Protein AF-A0A0C1DDT6-F1 (afdb_monomer_lite)

Sequence (62 aa):
MDAITTVEQYRKVLLRINMLMNKGSQRISCEEMSEIRILRAQASEYERVRYDFSLVAATDEN

Foldseek 3Di:
DDADDDPVSLVVLVVLLVCQVPPPPDDRDPVSVVSNVVSVVRNVVNVVVVVVVVVVVVVVPD

Radius of gyration: 15.15 Å; chains: 1; bounding box: 30×18×48 Å

pLDDT: mean 83.37, std 15.2, range [42.84, 95.88]

Organism: NCBI:txid1069985

Structure (mmCIF, N/CA/C/O backbone):
data_AF-A0A0C1DDT6-F1
#
_entry.id   AF-A0A0C1DDT6-F1
#
loop_
_atom_site.group_PDB
_atom_site.id
_atom_site.type_symbol
_atom_site.label_atom_id
_atom_site.label_alt_id
_atom_site.label_comp_id
_atom_site.label_asym_id
_atom_site.label_entity_id
_atom_site.label_seq_id
_atom_site.pdbx_PDB_ins_code
_atom_site.Cartn_x
_atom_site.Cartn_y
_atom_site.Cartn_z
_atom_site.occupancy
_atom_site.B_iso_or_equiv
_atom_site.auth_seq_id
_atom_site.auth_comp_id
_atom_site.auth_asym_id
_atom_site.auth_atom_id
_atom_site.pdbx_PDB_model_num
ATOM 1 N N . MET A 1 1 ? 11.804 1.673 5.248 1.00 55.16 1 MET A N 1
ATOM 2 C CA . MET A 1 1 ? 10.529 1.279 4.614 1.00 55.16 1 MET A CA 1
ATOM 3 C C . MET A 1 1 ? 10.878 0.782 3.236 1.00 55.16 1 MET A C 1
ATOM 5 O O . MET A 1 1 ? 11.440 1.555 2.470 1.00 55.16 1 MET A O 1
ATOM 9 N N . ASP A 1 2 ? 10.633 -0.495 2.972 1.00 72.12 2 ASP A N 1
ATOM 10 C CA . ASP A 1 2 ? 11.135 -1.154 1.767 1.00 72.12 2 ASP A CA 1
ATOM 11 C C . ASP A 1 2 ? 10.263 -0.817 0.556 1.00 72.12 2 ASP A C 1
ATOM 13 O O . ASP A 1 2 ? 9.035 -0.736 0.655 1.00 72.12 2 ASP A O 1
ATOM 17 N N . ALA A 1 3 ? 10.909 -0.572 -0.582 1.00 80.69 3 ALA A N 1
ATOM 18 C CA . ALA A 1 3 ? 10.225 -0.333 -1.843 1.00 80.69 3 ALA A CA 1
ATOM 19 C C . ALA A 1 3 ? 9.555 -1.624 -2.339 1.00 80.69 3 ALA A C 1
ATOM 21 O O . ALA A 1 3 ? 10.105 -2.718 -2.200 1.00 80.69 3 ALA A O 1
ATOM 22 N N . ILE A 1 4 ? 8.376 -1.492 -2.948 1.00 89.19 4 ILE A N 1
ATOM 23 C CA . ILE A 1 4 ? 7.725 -2.599 -3.652 1.00 89.19 4 ILE A CA 1
ATOM 24 C C . ILE A 1 4 ? 8.501 -2.829 -4.949 1.00 89.19 4 ILE A C 1
ATOM 26 O O . ILE A 1 4 ? 8.594 -1.929 -5.779 1.00 89.19 4 ILE A O 1
ATOM 30 N N . THR A 1 5 ? 9.040 -4.028 -5.140 1.00 87.88 5 THR A N 1
ATOM 31 C CA . THR A 1 5 ? 9.806 -4.388 -6.345 1.00 87.88 5 THR A CA 1
ATOM 32 C C . THR A 1 5 ? 9.137 -5.492 -7.156 1.00 87.88 5 THR A C 1
ATOM 34 O O . THR A 1 5 ? 9.461 -5.677 -8.328 1.00 87.88 5 THR A O 1
ATOM 37 N N . THR A 1 6 ? 8.164 -6.207 -6.580 1.00 90.69 6 THR A N 1
ATOM 38 C CA . THR A 1 6 ? 7.487 -7.327 -7.248 1.00 90.69 6 THR A CA 1
ATOM 39 C C . THR A 1 6 ? 5.971 -7.162 -7.318 1.00 90.69 6 THR A C 1
ATOM 41 O O . THR A 1 6 ? 5.337 -6.517 -6.481 1.00 90.69 6 THR A O 1
ATOM 44 N N . VAL A 1 7 ? 5.362 -7.827 -8.308 1.00 90.38 7 VAL A N 1
ATOM 45 C CA . VAL A 1 7 ? 3.897 -7.878 -8.467 1.00 90.38 7 VAL A CA 1
ATOM 46 C C . VAL A 1 7 ? 3.223 -8.496 -7.239 1.00 90.38 7 VAL A C 1
ATOM 48 O O . VAL A 1 7 ? 2.127 -8.095 -6.858 1.00 90.38 7 VAL A O 1
ATOM 51 N N . GLU A 1 8 ? 3.866 -9.482 -6.612 1.00 93.44 8 GLU A N 1
ATOM 52 C CA . GLU A 1 8 ? 3.333 -10.151 -5.425 1.00 93.44 8 GLU A CA 1
ATOM 53 C C . GLU A 1 8 ? 3.276 -9.203 -4.221 1.00 93.44 8 GLU A C 1
ATOM 55 O O . GLU A 1 8 ? 2.253 -9.136 -3.539 1.00 93.44 8 GLU A O 1
ATOM 60 N N . GLN A 1 9 ? 4.339 -8.429 -3.988 1.00 92.62 9 GLN A N 1
ATOM 61 C CA . GLN A 1 9 ? 4.366 -7.407 -2.940 1.00 92.62 9 GLN A CA 1
ATOM 62 C C . GLN A 1 9 ? 3.299 -6.336 -3.184 1.00 92.62 9 GLN A C 1
ATOM 64 O O . GLN A 1 9 ? 2.554 -5.996 -2.267 1.00 92.62 9 GLN A O 1
ATOM 69 N N . TYR A 1 10 ? 3.161 -5.877 -4.429 1.00 94.06 10 TYR A N 1
ATOM 70 C CA . TYR A 1 10 ? 2.117 -4.931 -4.817 1.00 94.06 10 TYR A CA 1
ATOM 71 C C . TYR A 1 10 ? 0.709 -5.470 -4.513 1.00 94.06 10 TYR A C 1
ATOM 73 O O . TYR A 1 10 ? -0.096 -4.793 -3.872 1.00 94.06 10 TYR A O 1
ATOM 81 N N . ARG A 1 11 ? 0.422 -6.732 -4.867 1.00 94.81 11 ARG A N 1
ATOM 82 C CA . ARG A 1 11 ? -0.862 -7.384 -4.545 1.00 94.81 11 ARG A CA 1
ATOM 83 C C . ARG A 1 11 ? -1.110 -7.480 -3.038 1.00 94.81 11 ARG A C 1
ATOM 85 O O . ARG A 1 11 ? -2.235 -7.242 -2.601 1.00 94.81 11 ARG A O 1
ATOM 92 N N . LYS A 1 12 ? -0.083 -7.796 -2.240 1.00 95.88 12 LYS A N 1
ATOM 93 C CA . LYS A 1 12 ? -0.182 -7.831 -0.768 1.00 95.88 12 LYS A CA 1
ATOM 94 C C . LYS A 1 12 ? -0.524 -6.453 -0.197 1.00 95.88 12 LYS A C 1
ATOM 96 O O . LYS A 1 12 ? -1.389 -6.357 0.671 1.00 95.88 12 LYS A O 1
ATOM 101 N N . VAL A 1 13 ? 0.098 -5.397 -0.718 1.00 95.06 13 VAL A N 1
ATOM 102 C CA . VAL A 1 13 ? -0.181 -4.008 -0.323 1.00 95.06 13 VAL A CA 1
ATOM 103 C C . VAL A 1 13 ? -1.622 -3.615 -0.653 1.00 95.06 13 VAL 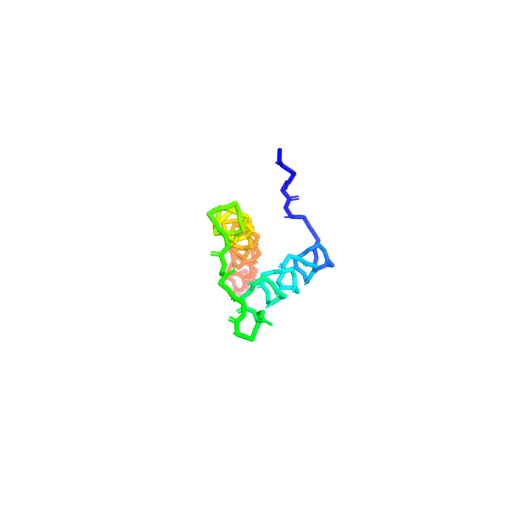A C 1
ATOM 105 O O . VAL A 1 13 ? -2.332 -3.125 0.225 1.00 95.06 13 VAL A O 1
ATOM 108 N N . LEU A 1 14 ? -2.099 -3.907 -1.867 1.00 95.31 14 LEU A N 1
ATOM 109 C CA . LEU A 1 14 ? -3.493 -3.647 -2.248 1.00 95.31 14 LEU A CA 1
ATOM 110 C C . LEU A 1 14 ? -4.493 -4.401 -1.363 1.00 95.31 14 LEU A C 1
ATOM 112 O O . LEU A 1 14 ? -5.492 -3.825 -0.927 1.00 95.31 14 LEU A O 1
ATOM 116 N N . LEU A 1 15 ? -4.216 -5.673 -1.062 1.00 95.75 15 LEU A N 1
ATOM 117 C CA . LEU A 1 15 ? -5.055 -6.475 -0.174 1.00 95.75 15 LEU A CA 1
ATOM 118 C C . LEU A 1 15 ? -5.108 -5.872 1.235 1.00 95.75 15 LEU A C 1
ATOM 120 O O . LEU A 1 15 ? -6.184 -5.784 1.823 1.00 95.75 15 LEU A O 1
ATOM 124 N N . ARG A 1 16 ? -3.969 -5.411 1.762 1.00 95.19 16 ARG A N 1
ATOM 125 C CA . ARG A 1 16 ? -3.897 -4.779 3.083 1.00 95.19 16 ARG A CA 1
ATOM 126 C C . ARG A 1 16 ? -4.688 -3.474 3.135 1.00 95.19 16 ARG A C 1
ATOM 128 O O . ARG A 1 16 ? -5.465 -3.288 4.068 1.00 95.19 16 ARG A O 1
ATOM 135 N N . ILE A 1 17 ? -4.556 -2.612 2.123 1.00 94.44 17 ILE A N 1
ATOM 136 C CA . ILE A 1 17 ? -5.3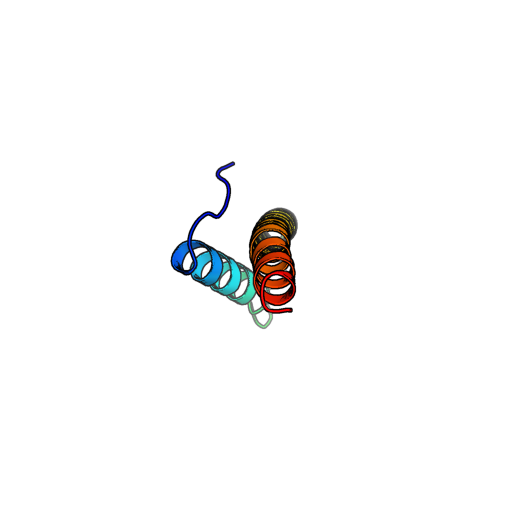67 -1.388 2.004 1.00 94.44 17 ILE A CA 1
ATOM 137 C C . ILE A 1 17 ? -6.856 -1.743 2.000 1.00 94.44 17 ILE A C 1
ATOM 139 O O . ILE A 1 17 ? -7.637 -1.123 2.718 1.00 94.44 17 ILE A O 1
ATOM 143 N N . ASN A 1 18 ? -7.248 -2.751 1.219 1.00 94.06 18 ASN A N 1
ATOM 144 C CA . ASN A 1 18 ? -8.634 -3.201 1.134 1.00 94.06 18 ASN A CA 1
ATOM 145 C C . ASN A 1 18 ? -9.153 -3.665 2.506 1.00 94.06 18 ASN A C 1
ATOM 147 O O . ASN A 1 18 ? -10.195 -3.190 2.945 1.00 94.06 18 ASN A O 1
ATOM 151 N N . MET A 1 19 ? -8.391 -4.490 3.229 1.00 92.81 19 MET A N 1
ATOM 152 C CA . MET A 1 19 ? -8.750 -4.940 4.581 1.00 92.81 19 MET A CA 1
ATOM 153 C C . MET A 1 19 ? -8.907 -3.782 5.576 1.00 92.81 19 MET A C 1
ATOM 155 O O . MET A 1 19 ? -9.844 -3.786 6.371 1.00 92.81 19 MET A O 1
ATOM 159 N N . LEU A 1 20 ? -8.015 -2.787 5.531 1.00 91.69 20 LEU A N 1
ATOM 160 C CA . LEU A 1 20 ? -8.069 -1.621 6.422 1.00 91.69 20 LEU A CA 1
ATOM 161 C C . LEU A 1 20 ? -9.251 -0.694 6.109 1.00 91.69 20 LEU A C 1
ATOM 163 O O . LEU A 1 20 ? -9.817 -0.086 7.014 1.00 91.69 20 LEU A O 1
ATOM 167 N N . MET A 1 21 ? -9.637 -0.592 4.837 1.00 89.50 21 MET A N 1
ATOM 168 C CA . MET A 1 21 ? -10.769 0.226 4.396 1.00 89.50 21 MET A CA 1
ATOM 169 C C . MET A 1 21 ? -12.117 -0.485 4.594 1.00 89.50 21 MET A C 1
ATOM 171 O O . MET A 1 21 ? -13.113 0.169 4.891 1.00 89.50 21 MET A O 1
ATOM 175 N N . ASN A 1 22 ? -12.158 -1.815 4.468 1.00 89.25 22 ASN A N 1
ATOM 176 C CA . ASN A 1 22 ? -13.377 -2.626 4.541 1.00 89.25 22 ASN A CA 1
ATOM 177 C C . ASN A 1 22 ? -13.611 -3.231 5.930 1.00 89.25 22 ASN A C 1
ATOM 179 O O . ASN A 1 22 ? -13.935 -4.409 6.073 1.00 89.25 22 ASN A O 1
ATOM 183 N N . LYS A 1 23 ? -13.511 -2.407 6.975 1.00 82.94 23 LYS A N 1
ATOM 184 C CA . LYS A 1 23 ? -13.788 -2.827 8.360 1.00 82.94 23 LYS A CA 1
ATOM 185 C C . LYS A 1 23 ? -15.277 -2.813 8.745 1.00 82.94 23 LYS A C 1
ATOM 187 O O . LYS A 1 23 ? -15.623 -2.938 9.922 1.00 82.94 23 LYS A O 1
ATOM 192 N N . GLY A 1 24 ? -16.175 -2.655 7.772 1.00 79.44 24 GLY A N 1
ATOM 193 C CA . GLY A 1 24 ? -17.619 -2.607 8.001 1.00 79.44 24 GLY A CA 1
ATOM 194 C C . GLY A 1 24 ? -18.022 -1.417 8.876 1.00 79.44 24 GLY A C 1
ATOM 195 O O . GLY A 1 24 ? -17.860 -0.269 8.476 1.00 79.44 24 GLY A O 1
ATOM 196 N N . SER A 1 25 ? -18.558 -1.691 10.068 1.00 74.62 25 SER A N 1
ATOM 197 C CA . SER A 1 25 ? -19.023 -0.680 11.030 1.00 74.62 25 SER A CA 1
ATOM 198 C C . SER A 1 25 ? -17.935 -0.152 11.974 1.00 74.62 25 SER A C 1
ATOM 200 O O . SER A 1 25 ? -18.191 0.781 12.741 1.00 74.62 25 SER A O 1
ATOM 202 N N . GLN A 1 26 ? -16.726 -0.723 11.950 1.00 83.88 26 GLN A N 1
ATOM 203 C CA . GLN A 1 26 ? -15.624 -0.239 12.781 1.00 83.88 26 GLN A CA 1
ATOM 204 C C . GLN A 1 26 ? -15.012 1.031 12.187 1.00 83.88 26 GLN A C 1
ATOM 206 O O . GLN A 1 26 ? -14.780 1.134 10.984 1.00 83.88 26 GLN A O 1
ATOM 211 N N . ARG A 1 27 ? -14.706 2.001 13.054 1.00 87.12 27 ARG A N 1
ATOM 212 C CA . ARG A 1 27 ? -13.983 3.212 12.656 1.00 87.12 27 ARG A CA 1
ATOM 213 C C . ARG A 1 27 ? -12.528 2.872 12.332 1.00 87.12 27 ARG A C 1
ATOM 215 O O . ARG A 1 27 ? -11.904 2.090 13.044 1.00 87.12 27 ARG A O 1
ATOM 222 N N . ILE A 1 28 ? -11.997 3.509 11.293 1.00 89.00 28 ILE A N 1
ATOM 223 C CA . ILE A 1 28 ? -10.569 3.476 10.966 1.00 89.00 28 ILE A CA 1
ATOM 224 C C . ILE A 1 28 ? -9.832 4.319 12.009 1.00 89.00 28 ILE A C 1
ATOM 226 O O . ILE A 1 28 ? -10.190 5.482 12.225 1.00 89.00 28 ILE A O 1
ATOM 230 N N . SER A 1 29 ? -8.832 3.742 12.674 1.00 92.50 29 SER A N 1
ATOM 231 C CA . SER A 1 29 ? -8.021 4.483 13.644 1.00 92.50 29 SER A CA 1
ATOM 232 C C . SER A 1 29 ? -7.069 5.467 12.947 1.00 92.50 29 SER A C 1
ATOM 234 O O . SER A 1 29 ? -6.794 5.364 11.750 1.00 92.50 29 SER A O 1
ATOM 236 N N . CYS A 1 30 ? -6.521 6.433 13.688 1.00 92.19 30 CYS A N 1
ATOM 237 C CA . CYS A 1 30 ? -5.509 7.346 13.144 1.00 92.19 30 CYS A CA 1
ATOM 238 C C . CYS A 1 30 ? -4.254 6.601 12.653 1.00 92.19 30 CYS A C 1
ATOM 240 O O . CYS A 1 30 ? -3.659 6.991 11.650 1.00 92.19 30 CYS A O 1
ATOM 242 N N . GLU A 1 31 ? -3.877 5.520 13.335 1.00 94.00 31 GLU A N 1
ATOM 243 C CA . GLU A 1 31 ? -2.744 4.665 12.965 1.00 94.00 31 GLU A CA 1
ATOM 244 C C . GLU A 1 31 ? -3.019 3.932 11.653 1.00 94.00 31 GLU A C 1
ATOM 246 O O . GLU A 1 31 ? -2.192 3.952 10.746 1.00 94.00 31 GLU A O 1
ATOM 251 N N . GLU A 1 32 ? -4.220 3.377 11.503 1.00 93.50 32 GLU A N 1
ATOM 252 C CA . GLU A 1 32 ? -4.647 2.693 10.281 1.00 93.50 32 GLU A CA 1
ATOM 253 C C . GLU A 1 32 ? -4.748 3.659 9.105 1.00 93.50 32 GLU A C 1
ATOM 255 O O . GLU A 1 32 ? -4.357 3.331 7.989 1.00 93.50 32 GLU A O 1
ATOM 260 N N . MET A 1 33 ? -5.206 4.887 9.354 1.00 94.06 33 MET A N 1
ATOM 261 C CA . MET A 1 33 ? -5.210 5.943 8.347 1.00 94.06 33 MET A CA 1
ATOM 262 C C . MET A 1 33 ? -3.787 6.307 7.903 1.00 94.06 33 MET A C 1
ATOM 264 O O . MET A 1 33 ? -3.550 6.534 6.715 1.00 94.06 33 MET A O 1
ATOM 268 N N . SER A 1 34 ? -2.837 6.358 8.840 1.00 95.56 34 SER A N 1
ATOM 269 C CA . SER A 1 34 ? -1.418 6.564 8.531 1.00 95.56 34 SER A CA 1
ATOM 270 C C . SER A 1 34 ? -0.863 5.406 7.695 1.00 95.56 34 SER A C 1
ATOM 272 O O . SER A 1 34 ? -0.258 5.638 6.647 1.00 95.56 34 SER A O 1
ATOM 274 N N . GLU A 1 35 ? -1.160 4.163 8.088 1.00 94.75 35 GLU A N 1
ATOM 275 C CA . GLU A 1 35 ? -0.775 2.951 7.357 1.00 94.75 35 GLU A CA 1
ATOM 276 C C . GLU A 1 35 ? -1.330 2.970 5.924 1.00 94.75 35 GLU A C 1
ATOM 278 O O . GLU A 1 35 ? -0.576 2.800 4.968 1.00 94.75 35 GLU A O 1
ATOM 283 N N . ILE A 1 36 ? -2.61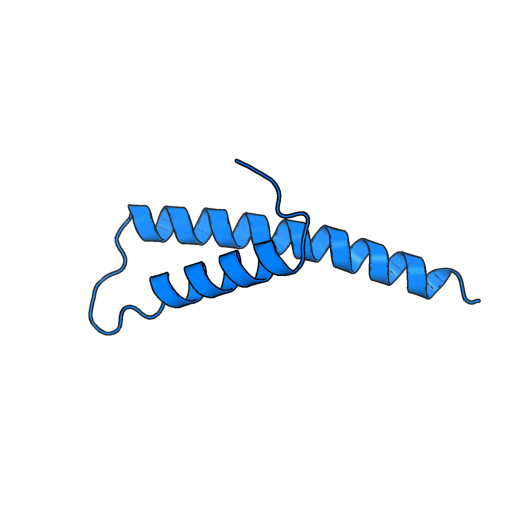8 3.279 5.744 1.00 94.19 36 ILE A N 1
ATOM 284 C CA . ILE A 1 36 ? -3.249 3.396 4.420 1.00 94.19 36 ILE A CA 1
ATOM 285 C C . ILE A 1 36 ? -2.523 4.427 3.547 1.00 94.19 36 ILE A C 1
ATOM 287 O O . ILE A 1 36 ? -2.304 4.172 2.362 1.00 94.19 36 ILE A O 1
ATOM 291 N N . ARG A 1 37 ? -2.145 5.589 4.098 1.00 95.31 37 ARG A N 1
ATOM 292 C CA . ARG A 1 37 ? -1.429 6.632 3.339 1.00 95.31 37 ARG A CA 1
ATOM 293 C C . ARG A 1 37 ? -0.063 6.147 2.867 1.00 95.31 37 ARG A C 1
ATOM 295 O O . ARG A 1 37 ? 0.272 6.347 1.702 1.00 95.31 37 ARG A O 1
ATOM 302 N N . ILE A 1 38 ? 0.689 5.487 3.745 1.00 95.44 38 ILE A N 1
ATOM 303 C CA . ILE A 1 38 ? 2.002 4.919 3.419 1.00 95.44 38 ILE A CA 1
ATOM 304 C C . ILE A 1 38 ? 1.862 3.853 2.329 1.00 95.44 38 ILE A C 1
ATOM 306 O O . ILE A 1 38 ? 2.545 3.918 1.308 1.00 95.44 38 ILE A O 1
ATOM 310 N N . LEU A 1 39 ? 0.934 2.911 2.511 1.00 95.25 39 LEU A N 1
ATOM 311 C CA . LEU A 1 39 ? 0.698 1.818 1.568 1.00 95.25 39 LEU A CA 1
ATOM 312 C C . LEU A 1 39 ? 0.268 2.338 0.189 1.00 95.25 39 LEU A C 1
ATOM 314 O O . LEU A 1 39 ? 0.735 1.835 -0.832 1.00 95.25 39 LEU A O 1
ATOM 318 N N . ARG A 1 40 ? -0.581 3.374 0.142 1.00 94.38 40 ARG A N 1
ATOM 319 C CA . ARG A 1 40 ? -0.964 4.036 -1.116 1.00 94.38 40 ARG A CA 1
ATOM 320 C C . ARG A 1 40 ? 0.229 4.693 -1.800 1.00 94.38 40 ARG A C 1
ATOM 322 O O . ARG A 1 40 ? 0.389 4.510 -2.999 1.00 94.38 40 ARG A O 1
ATOM 329 N N . ALA A 1 41 ? 1.077 5.402 -1.056 1.00 93.94 41 ALA A N 1
ATOM 330 C CA . ALA A 1 41 ? 2.275 6.021 -1.621 1.00 93.94 41 ALA A CA 1
ATOM 331 C C . ALA A 1 41 ? 3.231 4.972 -2.219 1.00 93.94 41 ALA A C 1
ATOM 333 O O . ALA A 1 41 ? 3.723 5.152 -3.330 1.00 93.94 41 ALA A O 1
ATOM 334 N N . GLN A 1 42 ? 3.438 3.846 -1.529 1.00 92.88 42 GLN A N 1
ATOM 335 C CA . GLN A 1 42 ? 4.259 2.742 -2.036 1.00 92.88 42 GLN A CA 1
ATOM 336 C C . GLN A 1 42 ? 3.665 2.100 -3.299 1.00 92.88 42 GLN A C 1
ATOM 338 O O . GLN A 1 42 ? 4.399 1.804 -4.240 1.00 92.88 42 GLN A O 1
ATOM 343 N N . ALA A 1 43 ? 2.345 1.891 -3.330 1.00 93.19 43 ALA A N 1
ATOM 344 C CA . ALA A 1 43 ? 1.649 1.350 -4.495 1.00 93.19 43 ALA A CA 1
ATOM 345 C C . ALA A 1 43 ? 1.759 2.284 -5.710 1.00 93.19 43 ALA A C 1
ATOM 347 O O . ALA A 1 43 ? 2.097 1.818 -6.796 1.00 93.19 43 ALA A O 1
ATOM 348 N N . SER A 1 44 ? 1.553 3.589 -5.516 1.00 91.88 44 SER A N 1
ATOM 349 C CA . SER A 1 44 ? 1.687 4.585 -6.583 1.00 91.88 44 SER A CA 1
ATOM 350 C C . SER A 1 44 ? 3.115 4.692 -7.113 1.00 91.88 44 SER A C 1
ATOM 352 O O . SER A 1 44 ? 3.300 4.834 -8.317 1.00 91.88 44 SER A O 1
ATOM 354 N N . GLU A 1 45 ? 4.131 4.579 -6.256 1.00 91.81 45 GLU A N 1
ATOM 355 C CA . GLU A 1 45 ? 5.523 4.583 -6.718 1.00 91.81 45 GLU A CA 1
ATOM 356 C C . GLU A 1 45 ? 5.847 3.338 -7.557 1.00 91.81 45 GLU A C 1
ATOM 358 O O . GLU A 1 45 ? 6.473 3.444 -8.611 1.00 91.81 45 GLU A O 1
ATOM 363 N N . TYR A 1 46 ? 5.359 2.162 -7.149 1.00 90.81 46 TYR A N 1
ATOM 364 C CA . TYR A 1 46 ? 5.492 0.940 -7.947 1.00 90.81 46 TYR A CA 1
ATOM 365 C C . TYR A 1 46 ? 4.790 1.049 -9.307 1.00 90.81 46 TYR A C 1
ATOM 367 O O . TYR A 1 46 ? 5.352 0.649 -10.328 1.00 90.81 46 TYR A O 1
ATOM 375 N N . GLU A 1 47 ? 3.571 1.591 -9.325 1.00 90.00 47 GLU A N 1
ATOM 376 C CA . GLU A 1 47 ? 2.818 1.852 -10.553 1.00 90.00 47 GLU A CA 1
ATOM 377 C C . GLU A 1 47 ? 3.580 2.804 -11.465 1.00 90.00 47 GLU A C 1
ATOM 379 O O . GLU A 1 47 ? 3.779 2.475 -12.629 1.00 90.00 47 GLU A O 1
ATOM 384 N N . ARG A 1 48 ? 4.062 3.936 -10.942 1.00 88.25 48 ARG A N 1
ATOM 385 C CA . ARG A 1 48 ? 4.829 4.924 -11.706 1.00 88.25 48 ARG A CA 1
ATOM 386 C C . ARG A 1 48 ? 6.034 4.285 -12.383 1.00 88.25 48 ARG A C 1
ATOM 388 O O . ARG A 1 48 ? 6.154 4.364 -13.597 1.00 88.25 48 ARG A O 1
ATOM 395 N N . VAL A 1 49 ? 6.869 3.579 -11.620 1.00 83.00 49 VAL A N 1
ATOM 396 C CA . VAL A 1 49 ? 8.051 2.893 -12.159 1.00 83.00 49 VAL A CA 1
ATOM 397 C C . VAL A 1 49 ? 7.646 1.890 -13.241 1.00 83.00 49 VAL A C 1
ATOM 399 O O . VAL A 1 49 ? 8.217 1.882 -14.327 1.00 83.00 49 VAL A O 1
ATOM 402 N N . ARG A 1 50 ? 6.632 1.059 -12.987 1.00 79.62 50 ARG A N 1
ATOM 403 C CA . ARG A 1 50 ? 6.197 0.028 -13.937 1.00 79.62 50 ARG A CA 1
ATOM 404 C C . ARG A 1 50 ? 5.562 0.603 -15.206 1.00 79.62 50 ARG A C 1
ATOM 406 O O . ARG A 1 50 ? 5.794 0.058 -16.284 1.00 79.62 50 ARG A O 1
ATOM 413 N N . TYR A 1 51 ? 4.760 1.658 -15.084 1.00 71.69 51 TYR A N 1
ATOM 414 C CA . TYR A 1 51 ? 4.114 2.304 -16.221 1.00 71.69 51 TYR A CA 1
ATOM 415 C C . TYR A 1 51 ? 5.097 3.155 -17.032 1.00 71.69 51 TYR A C 1
ATOM 417 O O . TYR A 1 51 ? 5.022 3.120 -18.260 1.00 71.69 51 TYR A O 1
ATOM 425 N N . ASP A 1 52 ? 6.072 3.803 -16.387 1.00 68.56 52 ASP A N 1
ATOM 426 C CA . ASP A 1 52 ? 7.190 4.468 -17.070 1.00 68.56 52 ASP A CA 1
ATOM 427 C C . ASP A 1 52 ? 7.951 3.460 -17.954 1.00 68.56 52 ASP A C 1
ATOM 429 O O . ASP A 1 52 ? 8.190 3.724 -19.132 1.00 68.56 52 ASP A O 1
ATOM 433 N N . PHE A 1 53 ? 8.237 2.250 -17.450 1.00 57.78 53 PHE A N 1
ATOM 434 C CA . PHE A 1 53 ? 8.847 1.187 -18.263 1.00 57.78 53 PHE A CA 1
ATOM 435 C C . PHE A 1 53 ? 7.949 0.699 -19.410 1.00 57.78 53 PHE A C 1
ATOM 437 O O . PHE A 1 53 ? 8.458 0.402 -20.490 1.00 57.78 53 PHE A O 1
ATOM 444 N N . SER A 1 54 ? 6.628 0.618 -19.214 1.00 58.59 54 SER A N 1
ATOM 445 C CA . SER A 1 54 ? 5.711 0.240 -20.302 1.00 58.59 54 SER A CA 1
ATOM 446 C C . SER A 1 54 ? 5.593 1.310 -21.389 1.00 58.59 54 SER A C 1
ATOM 448 O O . SER A 1 54 ? 5.376 0.966 -22.547 1.00 58.59 54 SER A O 1
ATOM 450 N N . LEU A 1 55 ? 5.766 2.589 -21.036 1.00 53.28 55 LEU A N 1
ATOM 451 C CA . LEU A 1 55 ? 5.731 3.689 -21.995 1.00 53.28 55 LEU A CA 1
ATOM 452 C C . LEU A 1 55 ? 6.992 3.695 -22.869 1.00 53.28 55 LEU A C 1
ATOM 454 O O . LEU A 1 55 ? 6.883 3.849 -24.079 1.00 53.28 55 LEU A O 1
ATOM 458 N N . VAL A 1 56 ? 8.164 3.458 -22.266 1.00 53.88 56 VAL A N 1
ATOM 459 C CA . VAL A 1 56 ? 9.445 3.365 -22.989 1.00 53.88 5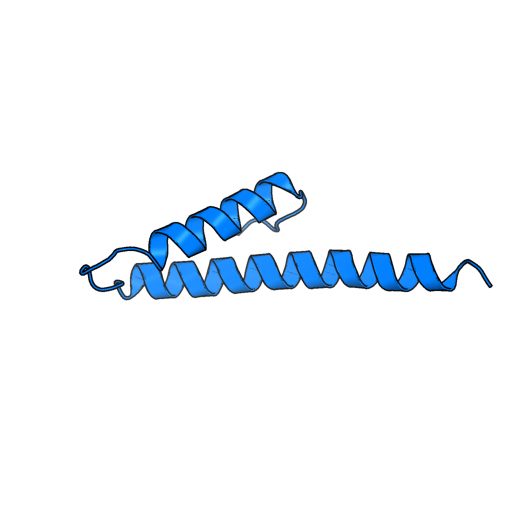6 VAL A CA 1
ATOM 460 C C . VAL A 1 56 ? 9.478 2.142 -23.913 1.00 53.88 56 VAL A C 1
ATOM 462 O O . VAL A 1 56 ? 9.870 2.264 -25.070 1.00 53.88 56 VAL A O 1
ATOM 465 N N . ALA A 1 57 ? 8.990 0.982 -23.458 1.00 54.88 57 ALA A N 1
ATOM 466 C CA . ALA A 1 57 ? 8.943 -0.228 -24.286 1.00 54.88 57 ALA A CA 1
ATOM 467 C C . ALA A 1 5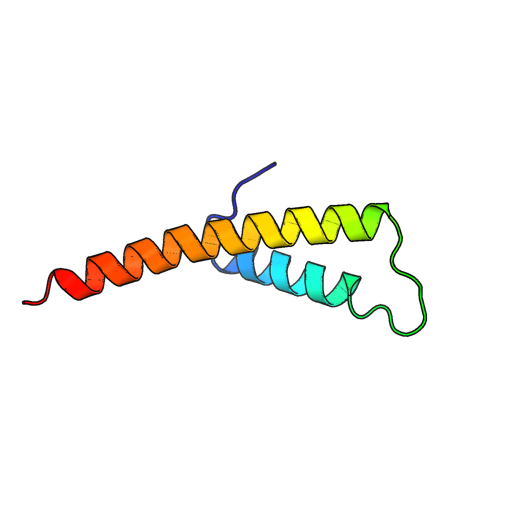7 ? 8.001 -0.107 -25.502 1.00 54.88 57 ALA A C 1
ATOM 469 O O . ALA A 1 57 ? 8.228 -0.762 -26.512 1.00 54.88 57 ALA A O 1
ATOM 470 N N . ALA A 1 58 ? 6.961 0.731 -25.425 1.00 55.06 58 ALA A N 1
ATOM 471 C CA . ALA A 1 58 ? 6.029 0.963 -26.531 1.00 55.06 58 ALA A CA 1
ATOM 472 C C . ALA A 1 58 ? 6.553 1.965 -27.580 1.00 55.06 58 ALA A C 1
ATOM 474 O O . ALA A 1 58 ? 5.978 2.069 -28.661 1.00 55.06 58 ALA A O 1
ATOM 475 N N . THR A 1 59 ? 7.619 2.713 -27.277 1.00 54.06 59 THR A N 1
ATOM 476 C CA . THR A 1 59 ? 8.214 3.706 -28.191 1.00 54.06 59 THR A CA 1
ATOM 477 C C . THR A 1 59 ? 9.413 3.197 -28.991 1.00 54.06 59 THR A C 1
ATOM 479 O O . THR A 1 59 ? 9.832 3.887 -29.913 1.00 54.06 59 THR A O 1
ATOM 482 N N . ASP A 1 60 ? 9.936 2.005 -28.688 1.00 52.25 60 ASP A N 1
ATOM 483 C CA . ASP A 1 60 ? 11.061 1.386 -29.416 1.00 52.25 60 ASP A CA 1
ATOM 484 C C . ASP A 1 60 ? 10.620 0.506 -30.616 1.00 52.25 60 ASP A C 1
ATOM 486 O O . ASP A 1 60 ? 11.456 -0.119 -31.264 1.00 52.25 60 ASP A O 1
ATOM 490 N N . GLU A 1 61 ? 9.322 0.459 -30.953 1.00 52.28 61 GLU A N 1
ATOM 491 C CA . GLU A 1 61 ? 8.777 -0.308 -32.096 1.00 52.28 61 GLU A CA 1
ATOM 492 C C . GLU A 1 61 ? 8.403 0.551 -33.330 1.00 52.28 61 GLU A C 1
ATOM 494 O O . GLU A 1 61 ? 7.512 0.165 -34.091 1.00 52.28 61 GLU A O 1
ATOM 499 N N . ASN A 1 62 ? 9.051 1.701 -33.574 1.00 42.84 62 ASN A N 1
ATOM 500 C CA . ASN A 1 62 ? 8.790 2.506 -34.785 1.00 42.84 62 ASN A CA 1
ATOM 501 C C . ASN A 1 62 ? 10.049 3.067 -35.456 1.00 42.84 62 ASN A C 1
ATOM 503 O O . ASN A 1 62 ? 10.811 3.787 -34.774 1.00 42.84 62 ASN A O 1
#

Secondary structure (DSSP, 8-state):
-PPP-SHHHHHHH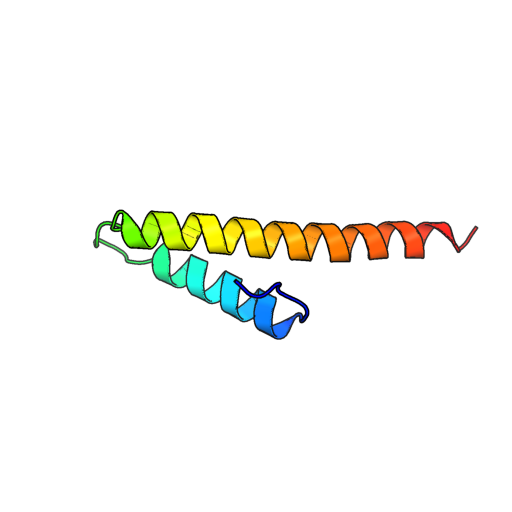HHHHHHHH--TTSPPPHHHHHHHHHHHHHHHHHHHHHHHHHHHHHHS--